Protein AF-A0A370QAC0-F1 (afdb_monomer_lite)

Organism: NCBI:txid1703343

pLDDT: mean 82.96, std 12.43, range [51.69, 98.38]

Secondary structure (DSSP, 8-state):
-HHHHHHHHHHHHHHHHHHHHHHHHHHHHHHSSSTTSS--SSSPPGGG-PPP-TTSHHHHIIIIIHHHHHHHHHHHHHHHH--

Radius of gyration: 31.68 Å; chains: 1; bounding box: 86×26×49 Å

Sequence (83 aa):
MQISSILILYNQNKAMRNLQYLFSTCMFLTTTSTMFAQIPTEVPHPDNNSPIDLTKTADILIYIVLPIIIIILLVLRARNKNK

Foldseek 3Di:
DVVVVVVVVVVVVVVVVVVVVVVVVVVVVVVPVPPPPPDDPPDDDPVRPDPQDPVDPVSCCPVPVVVVVVVVVVVVVVVVVVD

Structure (mmCIF, N/CA/C/O backbone):
data_AF-A0A370QAC0-F1
#
_entry.id   AF-A0A370QAC0-F1
#
loop_
_atom_site.group_PDB
_atom_site.id
_atom_site.type_symbol
_atom_site.label_atom_id
_atom_site.label_alt_id
_atom_site.label_comp_id
_atom_site.label_asym_id
_atom_site.label_entity_id
_atom_site.label_seq_id
_atom_site.pdbx_PDB_ins_code
_atom_site.Cartn_x
_atom_site.Cartn_y
_atom_site.Cartn_z
_atom_site.occupancy
_atom_site.B_iso_or_equiv
_atom_site.auth_seq_id
_atom_site.auth_comp_id
_atom_site.auth_asym_id
_atom_site.auth_atom_id
_atom_site.pdbx_PDB_model_num
ATOM 1 N N . MET A 1 1 ? 62.295 11.837 -0.658 1.00 65.06 1 MET A N 1
ATOM 2 C CA . MET A 1 1 ? 61.055 12.367 -0.042 1.00 65.06 1 MET A CA 1
ATOM 3 C C . MET A 1 1 ? 59.967 12.677 -1.077 1.00 65.06 1 MET A C 1
ATOM 5 O O . MET A 1 1 ? 58.858 12.199 -0.909 1.00 65.06 1 MET A O 1
ATOM 9 N N . GLN A 1 2 ? 60.273 13.375 -2.179 1.00 74.38 2 GLN A N 1
ATOM 10 C CA . GLN A 1 2 ? 59.272 13.834 -3.163 1.00 74.38 2 GLN A CA 1
ATOM 11 C C . GLN A 1 2 ? 58.507 12.723 -3.926 1.00 74.38 2 GLN A C 1
ATOM 13 O O . GLN A 1 2 ? 57.316 12.873 -4.172 1.00 74.38 2 GLN A O 1
ATOM 18 N N . ILE A 1 3 ? 59.138 11.586 -4.251 1.00 78.06 3 ILE A N 1
ATOM 19 C CA . ILE A 1 3 ? 58.493 10.494 -5.019 1.00 78.06 3 ILE A CA 1
ATOM 20 C C . ILE A 1 3 ? 57.392 9.786 -4.209 1.00 78.06 3 ILE A C 1
ATOM 22 O O . ILE A 1 3 ? 56.336 9.460 -4.748 1.00 78.06 3 ILE A O 1
ATOM 26 N N . SER A 1 4 ? 57.604 9.602 -2.901 1.00 82.69 4 SER A N 1
ATOM 27 C CA . SER A 1 4 ? 56.606 8.997 -2.007 1.00 82.69 4 SER A CA 1
ATOM 28 C C . SER A 1 4 ? 55.335 9.852 -1.937 1.00 82.69 4 SER A C 1
ATOM 30 O O . SER A 1 4 ? 54.227 9.343 -2.085 1.00 82.69 4 SER A O 1
ATOM 32 N N . SER A 1 5 ? 55.492 11.175 -1.834 1.00 82.44 5 SER A N 1
ATOM 33 C CA . SER A 1 5 ? 54.377 12.127 -1.827 1.00 82.44 5 SER A CA 1
ATOM 34 C C . SER A 1 5 ? 53.552 12.088 -3.120 1.00 82.44 5 SER A C 1
ATOM 36 O O . SER A 1 5 ? 52.326 12.156 -3.062 1.00 82.44 5 SER A O 1
ATOM 38 N N . ILE A 1 6 ? 54.198 11.921 -4.279 1.00 88.25 6 ILE A N 1
ATOM 39 C CA . ILE A 1 6 ? 53.516 11.809 -5.581 1.00 88.25 6 ILE A CA 1
ATOM 40 C C . ILE A 1 6 ? 52.723 10.500 -5.677 1.00 88.25 6 ILE A C 1
ATOM 42 O O . ILE A 1 6 ? 51.574 10.508 -6.120 1.00 88.25 6 ILE A O 1
ATOM 46 N N . LEU A 1 7 ? 53.302 9.381 -5.228 1.00 87.75 7 LEU A N 1
ATOM 47 C CA . LEU A 1 7 ? 52.622 8.083 -5.230 1.00 87.75 7 LEU A CA 1
ATOM 48 C C . LEU A 1 7 ? 51.381 8.101 -4.325 1.00 87.75 7 LEU A C 1
ATOM 50 O O . LEU A 1 7 ?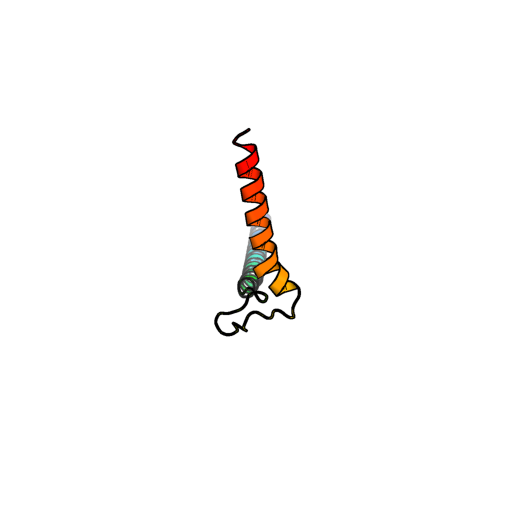 50.321 7.599 -4.705 1.00 87.75 7 LEU A O 1
ATOM 54 N N . ILE A 1 8 ? 51.497 8.731 -3.152 1.00 87.25 8 ILE A N 1
ATOM 55 C CA . ILE A 1 8 ? 50.380 8.927 -2.226 1.00 87.25 8 ILE A CA 1
ATOM 56 C C . ILE A 1 8 ? 49.288 9.761 -2.903 1.00 87.25 8 ILE A C 1
ATOM 58 O O . ILE A 1 8 ? 48.141 9.326 -2.945 1.00 87.25 8 ILE A O 1
ATOM 62 N N . LEU A 1 9 ? 49.633 10.899 -3.512 1.00 86.88 9 LEU A N 1
ATOM 63 C CA . LEU A 1 9 ? 48.669 11.757 -4.209 1.00 86.88 9 LEU A CA 1
ATOM 64 C C . LEU A 1 9 ? 47.953 11.024 -5.359 1.00 86.88 9 LEU A C 1
ATOM 66 O O . LEU A 1 9 ? 46.744 11.177 -5.542 1.00 86.88 9 LEU A O 1
ATOM 70 N N . TYR A 1 10 ? 48.677 10.207 -6.127 1.00 91.88 10 TYR A N 1
ATOM 71 C CA . TYR A 1 10 ? 48.094 9.405 -7.203 1.00 91.88 10 TYR A CA 1
ATOM 72 C C . TYR A 1 10 ? 47.093 8.375 -6.666 1.00 91.88 10 TYR A C 1
ATOM 74 O O . TYR A 1 10 ? 45.989 8.246 -7.203 1.00 91.88 10 TYR A O 1
ATOM 82 N N . ASN A 1 11 ? 47.447 7.672 -5.587 1.00 90.31 11 ASN A N 1
ATOM 83 C CA . ASN A 1 11 ? 46.571 6.672 -4.985 1.00 90.31 11 ASN A CA 1
ATOM 84 C C . ASN A 1 11 ? 45.310 7.310 -4.378 1.00 90.31 11 ASN A C 1
ATOM 86 O O . ASN A 1 11 ? 44.207 6.808 -4.588 1.00 90.31 11 ASN A O 1
ATOM 90 N N . GLN A 1 12 ? 45.454 8.463 -3.716 1.00 88.06 12 GLN A N 1
ATOM 91 C CA . GLN A 1 12 ? 44.327 9.234 -3.176 1.00 88.06 12 GLN A CA 1
ATOM 92 C C . GLN A 1 12 ? 43.385 9.718 -4.291 1.00 88.06 12 GLN A C 1
ATOM 94 O O . GLN A 1 12 ? 42.172 9.539 -4.202 1.00 88.06 12 GLN A O 1
ATOM 99 N N . ASN A 1 13 ? 43.920 10.235 -5.403 1.00 90.19 13 ASN A N 1
ATOM 100 C CA . ASN A 1 13 ? 43.103 10.632 -6.556 1.00 90.19 13 ASN A CA 1
ATOM 101 C C . ASN A 1 13 ? 42.389 9.445 -7.216 1.00 90.19 13 ASN A C 1
ATOM 103 O O . ASN A 1 13 ? 41.232 9.558 -7.621 1.00 90.19 13 ASN A O 1
ATOM 107 N N . LYS A 1 14 ? 43.052 8.288 -7.326 1.00 91.12 14 LYS A N 1
ATOM 108 C CA . LYS A 1 14 ? 42.430 7.062 -7.844 1.00 91.12 14 LYS A CA 1
ATOM 109 C C . LYS A 1 14 ? 41.284 6.592 -6.940 1.00 91.12 14 LYS A C 1
ATOM 111 O O . LYS A 1 14 ? 40.233 6.222 -7.458 1.00 91.12 14 LYS A O 1
ATOM 116 N N . ALA A 1 15 ? 41.463 6.660 -5.621 1.00 91.50 15 ALA A N 1
ATOM 117 C CA . ALA A 1 15 ? 40.423 6.333 -4.648 1.00 91.50 15 ALA A CA 1
ATOM 118 C C . ALA A 1 15 ? 39.219 7.285 -4.748 1.00 91.50 15 ALA A C 1
ATOM 120 O O . ALA A 1 15 ? 38.083 6.818 -4.809 1.00 91.50 15 ALA A O 1
ATOM 121 N N . MET A 1 16 ? 39.457 8.595 -4.869 1.00 89.88 16 MET A N 1
ATOM 122 C CA . MET A 1 16 ? 38.395 9.596 -5.034 1.00 89.88 16 MET A CA 1
ATOM 123 C C . MET A 1 16 ? 37.559 9.369 -6.299 1.00 89.88 16 MET A C 1
ATOM 125 O O . MET A 1 16 ? 36.334 9.447 -6.242 1.00 89.88 16 MET A O 1
ATOM 129 N N . ARG A 1 17 ? 38.187 9.012 -7.428 1.00 88.25 17 ARG A N 1
ATOM 130 C CA . ARG A 1 17 ? 37.443 8.668 -8.653 1.00 88.25 17 ARG A CA 1
ATOM 131 C C . ARG A 1 17 ? 36.590 7.410 -8.486 1.00 88.25 17 ARG A C 1
ATOM 133 O O . ARG A 1 17 ? 35.449 7.382 -8.930 1.00 88.25 17 ARG A O 1
ATOM 140 N N . ASN A 1 18 ? 37.113 6.374 -7.829 1.00 89.56 18 ASN A N 1
ATOM 141 C CA . ASN A 1 18 ? 36.346 5.151 -7.572 1.00 89.56 18 ASN A CA 1
ATOM 142 C C . ASN A 1 18 ? 35.147 5.412 -6.643 1.00 89.56 18 ASN A C 1
ATOM 144 O O . ASN A 1 18 ? 34.073 4.853 -6.858 1.00 89.56 18 ASN A O 1
ATOM 148 N N . LEU A 1 19 ? 35.309 6.299 -5.655 1.00 92.25 19 LEU A N 1
ATOM 149 C CA . LEU A 1 19 ? 34.231 6.724 -4.763 1.00 92.25 19 LEU A CA 1
ATOM 150 C C . LEU A 1 19 ? 33.132 7.492 -5.515 1.00 92.25 19 LEU A C 1
ATOM 152 O O . LEU A 1 19 ? 31.950 7.265 -5.269 1.00 92.25 19 LEU A O 1
ATOM 156 N N . GLN A 1 20 ? 33.508 8.347 -6.470 1.00 87.62 20 GLN A N 1
ATOM 157 C CA . GLN A 1 20 ? 32.556 9.060 -7.330 1.0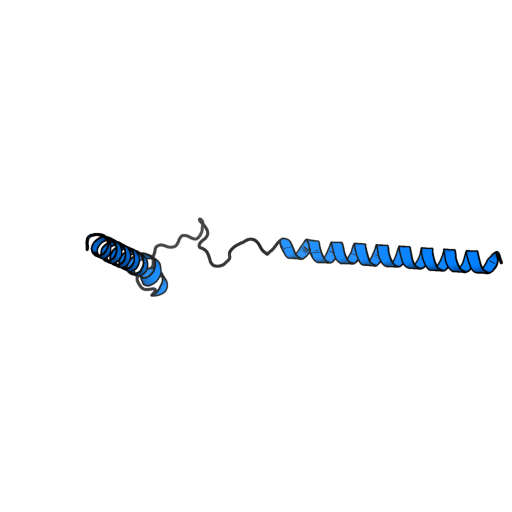0 87.62 20 GLN A CA 1
ATOM 158 C C . GLN A 1 20 ? 31.718 8.098 -8.182 1.00 87.62 20 GLN A C 1
ATOM 160 O O . GLN A 1 20 ? 30.499 8.256 -8.254 1.00 87.62 20 GLN A O 1
ATOM 165 N N . TYR A 1 21 ? 32.339 7.072 -8.775 1.00 90.25 21 TYR A N 1
ATOM 166 C CA . TYR A 1 21 ? 31.600 6.058 -9.534 1.00 90.25 21 TYR A CA 1
ATOM 167 C C . TYR A 1 21 ? 30.635 5.266 -8.649 1.00 90.25 21 TYR A C 1
ATOM 169 O O . TYR A 1 21 ? 29.492 5.059 -9.045 1.00 90.25 21 TYR A O 1
ATOM 177 N N . LEU A 1 22 ? 31.059 4.885 -7.441 1.00 86.25 22 LEU A N 1
ATOM 178 C CA . LEU A 1 22 ? 30.214 4.168 -6.481 1.00 86.25 22 LEU A CA 1
ATOM 179 C C . LEU A 1 22 ? 29.013 5.008 -6.017 1.00 86.25 22 LEU A C 1
ATOM 181 O O . LEU A 1 22 ? 27.903 4.498 -5.887 1.00 86.25 22 LEU A O 1
ATOM 185 N N . PHE A 1 23 ? 29.214 6.308 -5.804 1.00 88.00 23 PHE A N 1
ATOM 186 C CA . PHE A 1 23 ? 28.124 7.216 -5.457 1.00 88.00 23 PHE A CA 1
ATOM 187 C C . PHE A 1 23 ? 27.130 7.372 -6.617 1.00 88.00 23 PHE A C 1
ATOM 189 O O . PHE A 1 23 ? 25.917 7.290 -6.418 1.00 88.00 23 PHE A O 1
ATOM 196 N N . SER A 1 24 ? 27.636 7.533 -7.843 1.00 84.62 24 SER A N 1
ATOM 197 C CA . SER A 1 24 ? 26.798 7.688 -9.033 1.00 84.62 24 SER A CA 1
ATOM 198 C C . SER A 1 24 ? 25.972 6.436 -9.344 1.00 84.62 24 SER A C 1
ATOM 200 O O . SER A 1 24 ? 24.813 6.568 -9.735 1.00 84.62 24 SER A O 1
ATOM 202 N N . THR A 1 25 ? 26.525 5.231 -9.164 1.00 81.00 25 THR A N 1
ATOM 203 C CA . THR A 1 25 ? 25.772 3.982 -9.365 1.00 81.00 25 THR A CA 1
ATOM 204 C C . THR A 1 25 ? 24.7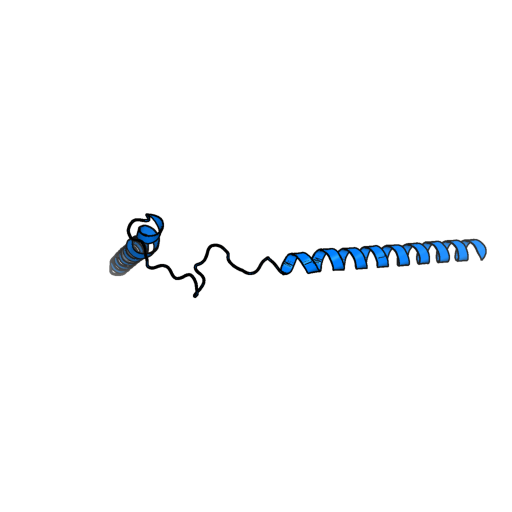11 3.778 -8.286 1.00 81.00 25 THR A C 1
ATOM 206 O O . THR A 1 25 ? 23.607 3.337 -8.597 1.00 81.00 25 THR A O 1
ATOM 209 N N . CYS A 1 26 ? 24.993 4.166 -7.039 1.00 80.31 26 CYS A N 1
ATOM 210 C CA . CYS A 1 26 ? 24.030 4.075 -5.942 1.00 80.31 26 CYS A CA 1
ATOM 211 C C . CYS A 1 26 ? 22.811 4.994 -6.161 1.00 80.31 26 CYS A C 1
ATOM 213 O O . CYS A 1 26 ? 21.674 4.555 -6.007 1.00 80.31 26 CYS A O 1
ATOM 215 N N . MET A 1 27 ? 23.028 6.235 -6.615 1.00 79.25 27 MET A N 1
ATOM 216 C CA . MET A 1 27 ? 21.944 7.190 -6.916 1.00 79.25 27 MET A CA 1
ATOM 217 C C . MET A 1 27 ? 21.056 6.756 -8.096 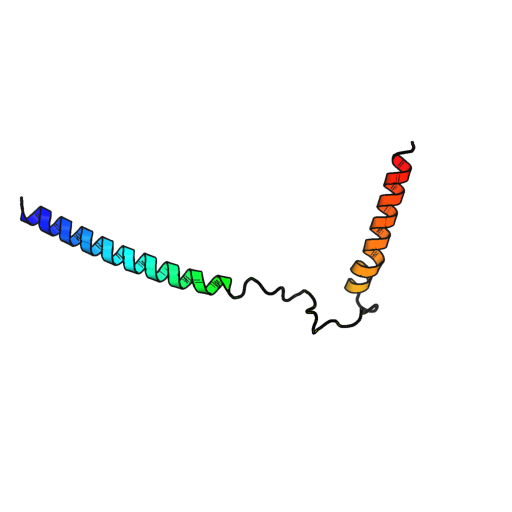1.00 79.25 27 MET A C 1
ATOM 219 O O . MET A 1 27 ? 19.861 7.055 -8.128 1.00 79.25 27 MET A O 1
ATOM 223 N N . PHE A 1 28 ? 21.615 6.027 -9.065 1.00 77.50 28 PHE A N 1
ATOM 224 C CA . PHE A 1 28 ? 20.841 5.482 -10.184 1.00 77.50 28 PHE A CA 1
ATOM 225 C C . PHE A 1 28 ? 19.939 4.315 -9.750 1.00 77.50 28 PHE A C 1
ATOM 227 O O . PHE A 1 28 ? 18.806 4.194 -10.206 1.00 77.50 28 PHE A O 1
ATOM 234 N N . LEU A 1 29 ? 20.406 3.478 -8.819 1.00 70.81 29 LEU A N 1
ATOM 235 C CA . LEU A 1 29 ? 19.631 2.344 -8.311 1.00 70.81 29 LEU A CA 1
ATOM 236 C C . LEU A 1 29 ? 18.463 2.782 -7.411 1.00 70.81 29 LEU A C 1
ATOM 238 O O . LEU A 1 29 ? 17.397 2.175 -7.459 1.00 70.81 29 LEU A O 1
ATOM 242 N N . THR A 1 30 ? 18.625 3.848 -6.622 1.00 67.69 30 THR A N 1
ATOM 243 C CA . THR A 1 30 ? 17.601 4.306 -5.663 1.00 67.69 30 THR A CA 1
ATOM 244 C C . THR A 1 30 ? 16.475 5.135 -6.280 1.00 67.69 30 THR A C 1
ATOM 246 O O . THR A 1 30 ? 15.401 5.228 -5.693 1.00 67.69 30 THR A O 1
ATOM 249 N N . THR A 1 31 ? 16.670 5.719 -7.464 1.00 65.38 31 THR A N 1
ATOM 250 C CA . THR A 1 31 ? 15.654 6.563 -8.122 1.00 65.38 31 THR A CA 1
ATOM 251 C C . THR A 1 31 ? 14.555 5.768 -8.830 1.00 65.38 31 THR A C 1
ATOM 253 O O . THR A 1 31 ? 13.473 6.297 -9.064 1.00 65.38 31 THR A O 1
ATOM 256 N N . THR A 1 32 ? 14.784 4.487 -9.131 1.00 64.75 32 THR A N 1
ATOM 257 C CA . THR A 1 32 ? 13.807 3.645 -9.848 1.00 64.75 32 THR A CA 1
ATOM 258 C C . THR A 1 32 ? 12.797 2.949 -8.928 1.00 64.75 32 THR A C 1
ATOM 260 O O . THR A 1 32 ? 11.728 2.547 -9.385 1.00 64.75 32 THR A O 1
ATOM 263 N N . SER A 1 33 ? 13.086 2.831 -7.627 1.00 62.00 33 SER A N 1
ATOM 264 C CA . SER A 1 33 ? 12.267 2.056 -6.684 1.00 62.00 33 SER A CA 1
ATOM 265 C C . SER A 1 33 ? 11.045 2.803 -6.142 1.00 62.00 33 SER A C 1
ATOM 267 O O . SER A 1 33 ? 10.131 2.176 -5.611 1.00 62.00 33 SER A O 1
ATOM 269 N N . THR A 1 34 ? 10.982 4.128 -6.289 1.00 62.75 34 THR A N 1
ATOM 270 C CA . THR A 1 34 ? 9.885 4.945 -5.743 1.00 62.75 34 THR A CA 1
ATOM 271 C C . THR A 1 34 ? 8.723 5.147 -6.716 1.00 62.75 34 THR A C 1
ATOM 273 O O . THR A 1 34 ? 7.644 5.544 -6.282 1.00 62.75 34 THR A O 1
ATOM 276 N N . MET A 1 35 ? 8.889 4.829 -8.007 1.00 62.06 35 MET A N 1
ATOM 277 C CA . MET A 1 35 ? 7.855 5.082 -9.023 1.00 62.06 35 MET A CA 1
ATOM 278 C C . MET A 1 35 ? 6.658 4.119 -8.962 1.00 62.06 35 MET A C 1
ATOM 280 O O . MET A 1 35 ? 5.571 4.484 -9.394 1.00 62.06 35 MET A O 1
ATOM 284 N N . PHE A 1 36 ? 6.821 2.920 -8.393 1.00 63.16 36 PHE A N 1
ATOM 285 C CA . PHE A 1 36 ? 5.754 1.907 -8.302 1.00 63.16 36 PHE A CA 1
ATOM 286 C C . PHE A 1 36 ? 5.145 1.762 -6.901 1.00 63.16 36 PHE A C 1
ATOM 288 O O . PHE A 1 36 ? 4.230 0.970 -6.704 1.00 63.16 36 PHE A O 1
ATOM 295 N N . ALA A 1 37 ? 5.626 2.523 -5.917 1.00 66.25 37 ALA A N 1
ATOM 296 C CA . ALA A 1 37 ? 5.247 2.347 -4.515 1.00 66.25 37 ALA A CA 1
ATOM 297 C C . ALA A 1 37 ? 3.950 3.077 -4.101 1.00 66.25 37 ALA A C 1
ATOM 299 O O . ALA A 1 37 ? 3.569 2.999 -2.936 1.00 66.25 37 ALA A O 1
ATOM 300 N N . GLN A 1 38 ? 3.286 3.815 -5.003 1.00 63.19 38 GLN A N 1
ATOM 301 C CA . GLN A 1 38 ? 2.230 4.773 -4.624 1.00 63.19 38 GLN A CA 1
ATOM 302 C C . GLN A 1 38 ? 0.829 4.539 -5.201 1.00 63.19 38 GLN A C 1
ATOM 304 O O . GLN A 1 38 ? -0.059 5.334 -4.903 1.00 63.19 38 GLN A O 1
ATOM 309 N N . ILE A 1 39 ? 0.572 3.468 -5.955 1.00 69.81 39 ILE A N 1
ATOM 310 C CA . ILE A 1 39 ? -0.804 3.167 -6.381 1.00 69.81 39 ILE A CA 1
ATOM 311 C C . ILE A 1 39 ? -1.324 1.986 -5.556 1.00 69.81 39 ILE A C 1
ATOM 313 O O . ILE A 1 39 ? -0.838 0.870 -5.746 1.00 69.81 39 ILE A O 1
ATOM 317 N N . PRO A 1 40 ? -2.282 2.198 -4.630 1.00 66.56 40 PRO A N 1
ATOM 318 C CA . PRO A 1 40 ? -2.907 1.098 -3.911 1.00 66.56 40 PRO A CA 1
ATOM 319 C C . PRO A 1 40 ? -3.669 0.226 -4.914 1.00 66.56 40 PRO A C 1
ATOM 321 O O . PRO A 1 40 ? -4.656 0.652 -5.509 1.00 66.56 40 PRO A O 1
ATOM 324 N N . THR A 1 41 ? -3.189 -0.997 -5.124 1.00 69.69 41 THR A N 1
ATOM 325 C CA . THR A 1 41 ? -3.755 -1.950 -6.093 1.00 69.69 41 THR A CA 1
ATOM 326 C C . THR A 1 41 ? -5.040 -2.608 -5.604 1.00 69.69 41 THR A C 1
ATOM 328 O O . THR A 1 41 ? -5.815 -3.118 -6.405 1.00 69.69 41 THR A O 1
ATOM 331 N N . GLU A 1 42 ? -5.259 -2.618 -4.291 1.00 67.81 42 GLU A N 1
ATOM 332 C CA . GLU A 1 42 ? -6.355 -3.350 -3.647 1.00 67.81 42 GLU A CA 1
ATOM 333 C C . GLU A 1 42 ? -7.554 -2.465 -3.286 1.00 67.81 42 GLU A C 1
ATOM 335 O O . GLU A 1 42 ? -8.580 -2.972 -2.839 1.00 67.81 42 GLU A O 1
ATOM 340 N N . VAL A 1 43 ? -7.447 -1.145 -3.476 1.00 68.94 43 VAL A N 1
ATOM 341 C CA . VAL A 1 43 ? -8.551 -0.216 -3.215 1.00 68.94 43 VAL A CA 1
ATOM 342 C C . VAL A 1 43 ? -9.281 0.069 -4.529 1.00 68.94 43 VAL A C 1
ATOM 344 O O . VAL A 1 43 ? -8.619 0.349 -5.536 1.00 68.94 43 VAL A O 1
ATOM 347 N N . PRO A 1 44 ? -10.627 0.023 -4.543 1.00 66.00 44 PRO A N 1
ATOM 348 C CA . PRO A 1 44 ? -11.401 0.397 -5.715 1.00 66.00 44 PRO A CA 1
ATOM 349 C C . PRO A 1 44 ? -11.009 1.796 -6.215 1.00 66.00 44 PRO A C 1
ATOM 351 O O . PRO A 1 44 ? -11.076 2.783 -5.483 1.00 66.00 44 PRO A O 1
ATOM 354 N N . HIS A 1 45 ? -10.553 1.863 -7.463 1.00 68.88 45 HIS A N 1
ATOM 355 C CA . HIS A 1 45 ? -10.402 3.099 -8.211 1.00 68.88 45 HIS A CA 1
ATOM 356 C C . HIS A 1 45 ? -11.782 3.705 -8.506 1.00 68.88 45 HIS A C 1
ATOM 358 O O . HIS A 1 45 ? -12.752 2.971 -8.699 1.00 68.88 45 HIS A O 1
ATOM 364 N N . PRO A 1 46 ? -11.885 5.040 -8.632 1.00 66.06 46 PRO A N 1
ATOM 365 C CA . PRO A 1 46 ? -13.135 5.703 -9.013 1.00 66.06 46 PRO A CA 1
ATOM 366 C C . PRO A 1 46 ? -13.759 5.110 -10.285 1.00 66.06 46 PRO A C 1
ATOM 368 O O . PRO A 1 46 ? -14.980 5.002 -10.387 1.00 66.06 46 PRO A O 1
ATOM 371 N N . ASP A 1 47 ? -12.902 4.662 -11.205 1.00 70.50 47 ASP A N 1
ATOM 372 C CA . ASP A 1 47 ? -13.268 4.068 -12.490 1.00 70.50 47 ASP A CA 1
ATOM 373 C C . ASP A 1 47 ? -13.699 2.590 -12.387 1.00 70.50 47 ASP A C 1
ATOM 375 O O . ASP A 1 47 ? -14.274 2.055 -13.332 1.00 70.50 47 ASP A O 1
ATOM 379 N N . ASN A 1 48 ? -13.442 1.915 -11.256 1.00 67.81 48 ASN A N 1
ATOM 380 C CA . ASN A 1 48 ? -13.801 0.510 -11.018 1.00 67.81 48 ASN A CA 1
ATOM 381 C C . ASN A 1 48 ? -14.759 0.313 -9.825 1.00 67.81 48 ASN A C 1
ATOM 383 O O . ASN A 1 48 ? -14.793 -0.764 -9.229 1.00 67.81 48 ASN A O 1
ATOM 387 N N . ASN A 1 49 ? -15.574 1.329 -9.517 1.00 70.44 49 ASN A N 1
ATOM 388 C CA . ASN A 1 4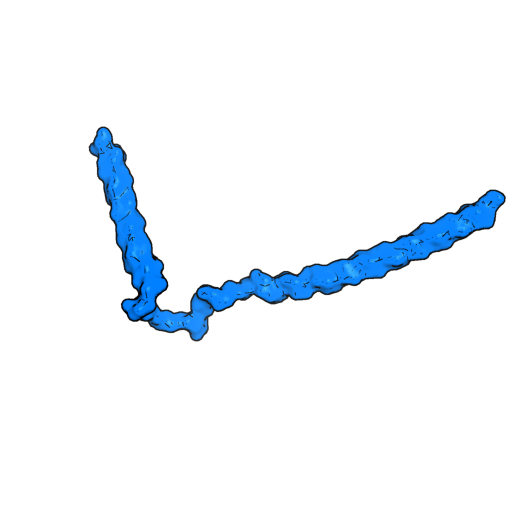9 ? -16.643 1.266 -8.516 1.00 70.44 49 ASN A CA 1
ATOM 389 C C . ASN A 1 49 ? -17.745 0.273 -8.926 1.00 70.44 49 ASN A C 1
ATOM 391 O O . ASN A 1 49 ? -18.822 0.649 -9.394 1.00 70.44 49 ASN A O 1
ATOM 395 N N . SER A 1 50 ? -17.482 -1.019 -8.744 1.00 81.06 50 SER A N 1
ATOM 396 C CA . SER A 1 50 ? -18.521 -2.037 -8.791 1.00 81.06 50 SER A CA 1
ATOM 397 C C . SER A 1 50 ? -19.510 -1.804 -7.645 1.00 81.06 50 SER A C 1
ATOM 399 O O . SER A 1 50 ? -19.079 -1.455 -6.541 1.00 81.06 50 SER A O 1
ATOM 401 N N . PRO A 1 51 ? -20.818 -2.018 -7.864 1.00 85.38 51 PRO A N 1
ATOM 402 C CA . PRO A 1 51 ? -21.796 -1.998 -6.785 1.00 85.38 51 PRO A CA 1
ATOM 403 C C . PRO A 1 51 ? -21.390 -2.933 -5.643 1.00 85.38 51 PRO A C 1
ATOM 405 O O . PRO A 1 51 ? -20.751 -3.960 -5.881 1.00 85.38 51 PRO A O 1
ATOM 408 N N . ILE A 1 52 ? -21.802 -2.589 -4.422 1.00 87.50 52 ILE A N 1
ATOM 409 C CA . ILE A 1 52 ? -21.637 -3.467 -3.263 1.00 87.50 52 ILE A CA 1
ATOM 410 C C . ILE A 1 52 ? -22.286 -4.828 -3.536 1.00 87.50 52 ILE A C 1
ATOM 412 O O . ILE A 1 52 ? -23.454 -4.905 -3.927 1.00 87.50 52 ILE A O 1
ATOM 416 N N . ASP A 1 53 ? -21.532 -5.900 -3.316 1.00 91.19 53 ASP A N 1
ATOM 417 C CA . ASP A 1 53 ? -21.963 -7.261 -3.587 1.00 91.19 53 ASP A CA 1
ATOM 418 C C . ASP A 1 53 ? -22.297 -7.983 -2.281 1.00 91.19 53 ASP A C 1
ATOM 420 O O . ASP A 1 53 ? -21.439 -8.532 -1.590 1.00 91.19 53 ASP A O 1
ATOM 424 N N . LEU A 1 54 ? -23.590 -8.036 -1.958 1.00 93.12 54 LEU A N 1
ATOM 425 C CA . LEU A 1 54 ? -24.096 -8.697 -0.752 1.00 93.12 54 LEU A CA 1
ATOM 426 C C . LEU A 1 54 ? -23.993 -10.231 -0.797 1.00 93.12 54 LEU A C 1
ATOM 428 O O . LEU A 1 54 ? -24.429 -10.890 0.142 1.00 93.12 54 LEU A O 1
ATOM 432 N N . THR A 1 55 ? -23.439 -10.818 -1.859 1.00 95.31 55 THR A N 1
ATOM 433 C CA . THR A 1 55 ? -23.076 -12.243 -1.883 1.00 95.31 55 THR A CA 1
ATOM 434 C C . THR A 1 55 ? -21.654 -12.484 -1.374 1.00 95.31 55 THR A C 1
ATOM 436 O O . THR A 1 55 ? -21.328 -13.597 -0.955 1.00 95.31 55 THR A O 1
ATOM 439 N N . LYS A 1 56 ? -20.808 -11.443 -1.343 1.00 93.06 56 LYS A N 1
ATOM 440 C CA . LYS A 1 56 ? -19.443 -11.515 -0.818 1.00 93.06 56 LYS A CA 1
ATOM 441 C C . LYS A 1 56 ? -19.423 -11.267 0.683 1.00 93.06 56 LYS A C 1
ATOM 443 O O . LYS A 1 56 ? -19.865 -10.235 1.183 1.00 93.06 56 LYS A O 1
ATOM 448 N N . THR A 1 57 ? -18.788 -12.181 1.409 1.00 95.00 57 THR A N 1
ATOM 449 C CA . THR A 1 57 ? -18.611 -12.067 2.863 1.00 95.00 57 THR A CA 1
ATOM 450 C C . THR A 1 57 ? -17.873 -10.787 3.267 1.00 95.00 57 THR A C 1
ATOM 452 O O . THR A 1 57 ? -18.225 -10.179 4.274 1.00 95.00 57 THR A O 1
ATOM 455 N N . ALA A 1 58 ? -16.871 -10.358 2.489 1.00 91.75 58 ALA A N 1
ATOM 456 C CA . ALA A 1 58 ? -16.096 -9.149 2.780 1.00 91.75 58 ALA A CA 1
ATOM 457 C C . ALA A 1 58 ? -16.979 -7.888 2.791 1.00 91.75 58 ALA A C 1
ATOM 459 O O . ALA A 1 58 ? -16.939 -7.119 3.752 1.00 91.75 58 ALA A O 1
ATOM 460 N N . ASP A 1 59 ? -17.831 -7.733 1.779 1.00 92.69 59 ASP A N 1
ATOM 461 C CA . ASP A 1 59 ? -18.719 -6.581 1.629 1.00 92.69 59 ASP A CA 1
ATOM 462 C C . ASP A 1 59 ? -19.755 -6.533 2.763 1.00 92.69 59 ASP A C 1
ATOM 464 O O . ASP A 1 59 ? -19.970 -5.483 3.369 1.00 92.69 59 ASP A O 1
ATOM 468 N N . ILE A 1 60 ? -20.332 -7.681 3.140 1.00 96.00 60 ILE A N 1
ATOM 469 C CA . ILE A 1 60 ? -21.247 -7.768 4.290 1.00 96.00 60 ILE A CA 1
ATOM 470 C C . ILE A 1 60 ? -20.537 -7.363 5.591 1.00 96.00 60 ILE A C 1
ATOM 472 O O . ILE A 1 60 ? -21.078 -6.593 6.391 1.00 96.00 60 ILE A O 1
ATOM 476 N N . LEU A 1 61 ? -19.327 -7.878 5.831 1.00 96.12 61 LEU A N 1
ATOM 477 C CA . LEU A 1 61 ? -18.595 -7.602 7.067 1.00 96.12 61 LEU A CA 1
ATOM 478 C C . LEU A 1 61 ? -18.243 -6.118 7.205 1.00 96.12 61 LEU A C 1
ATOM 480 O O . LEU A 1 61 ? -18.480 -5.532 8.263 1.00 96.12 61 LEU A O 1
ATOM 484 N N . ILE A 1 62 ? -17.704 -5.512 6.147 1.00 93.94 62 ILE A N 1
ATOM 485 C CA . ILE A 1 62 ? -17.215 -4.128 6.167 1.00 93.94 62 ILE A CA 1
ATOM 486 C C . ILE A 1 62 ? -18.379 -3.137 6.195 1.00 93.94 62 ILE A C 1
ATOM 488 O O . ILE A 1 62 ? -18.371 -2.204 6.999 1.00 93.94 62 ILE A O 1
ATOM 492 N N . TYR A 1 63 ? -19.390 -3.335 5.347 1.00 93.19 63 TYR A N 1
ATOM 493 C CA . TYR A 1 63 ? -20.431 -2.329 5.142 1.00 93.19 63 TYR A CA 1
ATOM 494 C C . TYR A 1 63 ? -21.675 -2.523 6.020 1.00 93.19 63 TYR A C 1
ATOM 496 O O . TYR A 1 63 ? -22.441 -1.574 6.174 1.00 93.19 63 TYR A O 1
ATOM 504 N N . ILE A 1 64 ? -21.881 -3.699 6.631 1.00 95.19 64 ILE A N 1
ATOM 505 C CA . ILE A 1 64 ? -23.049 -3.969 7.494 1.00 95.19 64 ILE A CA 1
ATOM 506 C C . ILE A 1 64 ? -22.628 -4.317 8.923 1.00 95.19 64 ILE A C 1
ATOM 508 O O . ILE A 1 64 ? -23.070 -3.677 9.876 1.00 95.19 64 ILE A O 1
ATOM 512 N N . VAL A 1 65 ? -21.773 -5.323 9.107 1.00 97.62 65 VAL A N 1
ATOM 513 C CA . VAL A 1 65 ? -21.475 -5.840 10.455 1.00 97.62 65 VAL A CA 1
ATOM 514 C C . VAL A 1 65 ? -20.639 -4.851 11.268 1.00 97.62 65 VAL A C 1
ATOM 516 O O . VAL A 1 65 ? -20.964 -4.571 12.423 1.00 97.62 65 VAL A O 1
ATOM 519 N N . LEU A 1 66 ? -19.594 -4.278 10.667 1.00 97.12 66 LEU A N 1
ATOM 520 C CA . LEU A 1 66 ? -18.719 -3.308 11.322 1.00 97.12 66 LEU A CA 1
ATOM 521 C C . LEU A 1 66 ? -19.475 -2.085 11.890 1.00 97.12 66 LEU A C 1
ATOM 523 O O . LEU A 1 66 ? -19.304 -1.807 13.081 1.00 97.12 66 LEU A O 1
ATOM 527 N N . PRO A 1 67 ? -20.343 -1.372 11.136 1.00 97.50 67 PRO A N 1
ATOM 528 C CA . PRO A 1 67 ? -21.090 -0.244 11.693 1.00 97.50 67 PRO A CA 1
ATOM 529 C C . PRO A 1 67 ? -22.053 -0.658 12.814 1.00 97.50 67 PRO A C 1
ATOM 531 O O . PRO A 1 67 ? -22.176 0.066 13.803 1.00 97.50 67 PRO A O 1
ATOM 534 N N . ILE A 1 68 ? -22.677 -1.839 12.729 1.00 98.38 68 ILE A N 1
ATOM 535 C CA . ILE A 1 68 ? -23.540 -2.360 13.802 1.00 98.38 68 ILE A CA 1
ATOM 536 C C . ILE A 1 68 ? -22.733 -2.583 15.088 1.00 98.38 68 ILE A C 1
ATOM 538 O O . ILE A 1 68 ? -23.160 -2.154 16.162 1.00 98.38 68 ILE A O 1
ATOM 542 N N . ILE A 1 69 ? -21.549 -3.198 14.994 1.00 98.19 69 ILE A N 1
ATOM 543 C CA . ILE A 1 69 ? -20.665 -3.411 16.150 1.00 98.19 69 ILE A CA 1
ATOM 544 C C . ILE A 1 69 ? -20.272 -2.072 16.781 1.00 98.19 69 ILE A C 1
ATOM 546 O O . ILE A 1 69 ? -20.350 -1.928 18.002 1.00 98.19 69 ILE A O 1
ATOM 550 N N . ILE A 1 70 ? -19.901 -1.076 15.970 1.00 98.06 70 ILE A N 1
ATOM 551 C CA . ILE A 1 70 ? -19.546 0.264 16.459 1.00 98.06 70 ILE A CA 1
ATOM 552 C C . ILE A 1 70 ? -20.711 0.873 17.247 1.00 98.06 70 ILE A C 1
ATOM 554 O O . ILE A 1 70 ? -20.510 1.349 18.365 1.00 98.06 70 ILE A O 1
ATOM 558 N N . ILE A 1 71 ? -21.935 0.812 16.714 1.00 97.94 71 ILE A N 1
ATOM 559 C CA . ILE A 1 71 ? -23.133 1.327 17.391 1.00 97.94 71 ILE A CA 1
ATOM 560 C C . ILE A 1 71 ? -23.352 0.615 18.730 1.00 97.94 71 ILE A C 1
ATOM 562 O O . ILE A 1 71 ? -23.543 1.277 19.751 1.00 97.94 71 ILE A O 1
ATOM 566 N N . ILE A 1 72 ? -23.274 -0.718 18.757 1.00 97.81 72 ILE A N 1
ATOM 567 C CA . ILE A 1 72 ? -23.440 -1.504 19.988 1.00 97.81 72 ILE A CA 1
ATOM 568 C C . ILE A 1 72 ? -22.408 -1.083 21.039 1.00 97.81 72 ILE A C 1
ATOM 570 O O . ILE A 1 72 ? -22.768 -0.810 22.186 1.00 97.81 72 ILE A O 1
ATOM 574 N N . LEU A 1 73 ? -21.134 -0.977 20.655 1.00 97.44 73 LEU A N 1
ATOM 575 C CA . LEU A 1 73 ? -20.060 -0.571 21.562 1.00 97.44 73 LEU A CA 1
ATOM 576 C C . LEU A 1 73 ? -20.269 0.849 22.103 1.00 97.44 73 LEU A C 1
ATOM 578 O O . LEU A 1 73 ? -20.070 1.087 23.298 1.00 97.44 73 LEU A O 1
ATOM 582 N N . LEU A 1 74 ? -20.713 1.788 21.262 1.00 96.69 74 LEU A N 1
ATOM 583 C CA . LEU A 1 74 ? -21.027 3.155 21.686 1.00 96.69 74 LEU A CA 1
ATOM 584 C C . LEU A 1 74 ? -22.190 3.190 22.684 1.00 96.69 74 LEU A C 1
ATOM 586 O O . LEU A 1 74 ? -22.097 3.879 23.703 1.00 96.69 74 LEU A O 1
ATOM 590 N N . VAL A 1 75 ? -23.249 2.414 22.442 1.00 96.69 75 VAL A N 1
ATOM 591 C CA . VAL A 1 75 ? 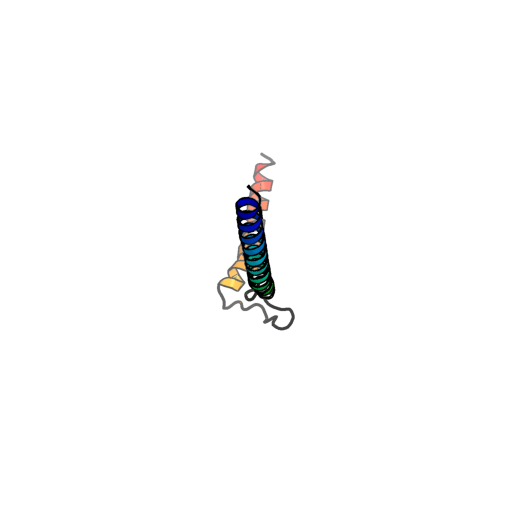-24.399 2.307 23.351 1.00 96.69 75 VAL A CA 1
ATOM 592 C C . VAL A 1 75 ? -23.985 1.696 24.691 1.00 96.69 75 VAL A C 1
ATOM 594 O O . VAL A 1 75 ? -24.339 2.229 25.743 1.00 96.69 75 VAL A O 1
ATOM 597 N N . LEU A 1 76 ? -23.196 0.618 24.688 1.00 96.00 76 LEU A N 1
ATOM 598 C CA . LEU A 1 76 ? -22.680 0.007 25.919 1.00 96.00 76 LEU A CA 1
ATOM 599 C C . LEU A 1 76 ? -21.815 0.992 26.716 1.00 96.00 76 LEU A C 1
ATOM 601 O O . LEU A 1 76 ? -21.985 1.124 27.930 1.00 96.00 76 LEU A O 1
ATOM 605 N N . ARG A 1 77 ? -20.943 1.747 26.035 1.00 94.00 77 ARG A N 1
ATOM 606 C CA . ARG A 1 77 ? -20.133 2.798 26.663 1.00 94.00 77 ARG A CA 1
ATOM 607 C C . ARG A 1 77 ? -21.001 3.892 27.281 1.00 94.00 77 ARG A C 1
ATOM 609 O O . ARG A 1 77 ? -20.714 4.322 28.394 1.00 94.00 77 ARG A O 1
ATOM 616 N N . ALA A 1 78 ? -22.038 4.346 26.581 1.00 92.44 78 ALA A N 1
ATOM 617 C CA . ALA A 1 78 ? -22.945 5.374 27.087 1.00 92.44 78 ALA A CA 1
ATOM 618 C C . ALA A 1 78 ? -23.698 4.901 28.340 1.00 92.44 78 ALA A C 1
ATOM 620 O O . ALA A 1 78 ? -23.811 5.646 29.310 1.00 92.44 78 ALA A O 1
ATOM 621 N N . ARG A 1 79 ? -24.138 3.637 28.364 1.00 89.50 79 ARG A N 1
ATOM 622 C CA . ARG A 1 79 ? -24.831 3.044 29.519 1.00 89.50 79 ARG A CA 1
ATOM 623 C C . ARG A 1 79 ? -23.946 2.932 30.761 1.00 89.50 79 ARG A C 1
ATOM 625 O O . ARG A 1 79 ? -24.448 3.116 31.863 1.00 89.50 79 ARG A O 1
ATOM 632 N N . ASN A 1 80 ? -22.651 2.667 30.593 1.00 82.31 80 ASN A N 1
ATOM 633 C CA . ASN A 1 80 ? -21.708 2.555 31.711 1.00 82.31 80 ASN A CA 1
ATOM 634 C C . ASN A 1 80 ? -21.277 3.905 32.306 1.00 82.31 80 ASN A C 1
ATOM 636 O O . ASN A 1 80 ? -20.739 3.913 33.401 1.00 82.31 80 ASN A O 1
ATOM 640 N N . LYS A 1 81 ? -21.495 5.031 31.613 1.00 75.19 81 LYS A N 1
ATOM 641 C CA . LYS A 1 81 ? -21.179 6.378 32.132 1.00 75.19 81 LYS A CA 1
ATOM 642 C C . LYS A 1 81 ? -22.281 6.984 33.006 1.00 75.19 81 LYS A C 1
ATOM 644 O O . LYS A 1 81 ? -22.030 7.973 33.680 1.00 75.19 81 LYS A O 1
ATOM 649 N N . ASN A 1 82 ? -23.485 6.417 32.947 1.00 59.50 82 ASN A N 1
ATOM 650 C CA . ASN A 1 82 ? -24.656 6.867 33.705 1.00 59.50 82 ASN A CA 1
ATOM 651 C C . ASN A 1 82 ? -24.950 5.963 34.922 1.00 59.50 82 ASN A C 1
ATOM 653 O O . ASN A 1 82 ? -26.031 6.053 35.502 1.00 59.50 82 ASN A O 1
ATOM 657 N N . LYS A 1 83 ? -24.017 5.068 35.263 1.00 51.69 83 LYS A N 1
ATOM 658 C CA . LYS A 1 83 ? -23.924 4.375 36.553 1.00 51.69 83 LYS A CA 1
ATOM 659 C C . LYS A 1 83 ? -22.730 4.944 37.303 1.00 51.69 83 LYS A C 1
ATOM 661 O O . LYS A 1 83 ? -22.833 5.030 38.541 1.00 51.69 83 LYS A O 1
#